Protein AF-A0A3B9YF72-F1 (afdb_monomer_lite)

Sequence (142 aa):
MSELIKESVQKQFFAKFESEPDLQGKVEPLFLEVLRVELLKPGATTKAVLIEGCHGALSGLLLAGKDVRACAVDILKAVALVVQERSGDPMTTMGYALEGIARIAPAVHRDTVAQIANEIDSAFMGAGETFSAFASKYQPKS

pLDDT: mean 89.31, std 8.9, range [58.97, 98.0]

Secondary structure (DSSP, 8-state):
-HHHHHHHHHHHHHHHHHH-S--TTTHHHHHHHHHHHHTTSTT--HHHHHHHHHHHHHHHHHHTT--HHHHHHHHHHHHHHHHHHSSS-HHHHHHHHHHHHHTTGGGS-HHHHHHHHHHHHHHSTTHHHHHHHHHHHHS---

Radius of gyration: 13.84 Å; chains: 1; bounding box: 34×35×40 Å

Structure (mmCIF, N/CA/C/O backbone):
data_AF-A0A3B9YF72-F1
#
_entry.id   AF-A0A3B9YF72-F1
#
loop_
_atom_site.group_PDB
_atom_site.id
_atom_site.type_symbol
_atom_site.label_atom_id
_atom_site.label_alt_id
_atom_site.label_comp_id
_atom_site.label_asym_id
_atom_site.label_entity_id
_atom_site.label_seq_id
_atom_site.pdbx_PDB_ins_code
_atom_site.Cartn_x
_atom_site.Cartn_y
_atom_site.Cartn_z
_atom_site.occupancy
_atom_site.B_iso_or_equiv
_atom_site.auth_seq_id
_atom_site.auth_comp_id
_atom_site.auth_asym_id
_atom_site.auth_atom_id
_atom_site.pdbx_PDB_model_num
ATOM 1 N N . MET A 1 1 ? 18.324 2.137 2.406 1.00 63.41 1 MET A N 1
ATOM 2 C CA . MET A 1 1 ? 17.556 2.426 1.173 1.00 63.41 1 MET A CA 1
ATOM 3 C C . MET A 1 1 ? 16.059 2.214 1.383 1.00 63.41 1 MET A C 1
ATOM 5 O O . MET A 1 1 ? 15.314 3.106 1.018 1.00 63.41 1 MET A O 1
ATOM 9 N N . SER A 1 2 ? 15.619 1.116 2.014 1.00 71.75 2 SER A N 1
ATOM 10 C CA . SER A 1 2 ? 14.196 0.861 2.320 1.00 71.75 2 SER A CA 1
ATOM 11 C C . SER A 1 2 ? 13.520 1.974 3.138 1.00 71.75 2 SER A C 1
ATOM 13 O O . SER A 1 2 ? 12.531 2.533 2.680 1.00 71.75 2 SER A O 1
ATOM 15 N N . GLU A 1 3 ? 14.096 2.376 4.278 1.00 78.88 3 GLU A N 1
ATOM 16 C CA . GLU A 1 3 ? 13.530 3.463 5.109 1.00 78.88 3 GLU A CA 1
ATOM 17 C C . GLU A 1 3 ? 13.452 4.808 4.364 1.00 78.88 3 GLU A C 1
ATOM 19 O O . GLU A 1 3 ? 12.493 5.553 4.528 1.00 78.88 3 GLU A O 1
ATOM 24 N N . LEU A 1 4 ? 14.397 5.094 3.459 1.00 83.62 4 LEU A N 1
ATOM 25 C CA . LEU A 1 4 ? 14.387 6.336 2.673 1.00 83.62 4 LEU A CA 1
ATOM 26 C C . LEU A 1 4 ? 13.207 6.398 1.693 1.00 83.62 4 LEU A C 1
ATOM 28 O O . LEU A 1 4 ? 12.658 7.477 1.478 1.00 83.62 4 LEU A O 1
ATOM 32 N N . ILE A 1 5 ? 12.814 5.261 1.106 1.00 84.00 5 ILE A N 1
ATOM 33 C CA . ILE A 1 5 ? 11.650 5.185 0.210 1.00 84.00 5 ILE A CA 1
ATOM 34 C C . ILE A 1 5 ? 10.383 5.434 1.024 1.00 84.00 5 ILE A C 1
ATOM 36 O O . ILE A 1 5 ? 9.602 6.320 0.683 1.00 84.00 5 ILE A O 1
ATOM 40 N N . LYS A 1 6 ? 10.216 4.711 2.137 1.00 86.06 6 LYS A N 1
ATOM 41 C CA . LYS A 1 6 ? 9.062 4.857 3.028 1.00 86.06 6 LYS A CA 1
ATOM 42 C C . LYS A 1 6 ? 8.892 6.302 3.493 1.00 86.06 6 LYS A C 1
ATOM 44 O O . LYS A 1 6 ? 7.818 6.868 3.309 1.00 86.06 6 LYS A O 1
ATOM 49 N N . GLU A 1 7 ? 9.938 6.910 4.056 1.00 85.44 7 GLU A N 1
ATOM 50 C CA . GLU A 1 7 ? 9.882 8.297 4.531 1.00 85.44 7 GLU A CA 1
ATOM 51 C C . GLU A 1 7 ? 9.582 9.285 3.403 1.00 85.44 7 GLU A C 1
ATOM 53 O O . GLU A 1 7 ? 8.817 10.230 3.597 1.00 85.44 7 GLU A O 1
ATOM 58 N N . SER A 1 8 ? 10.182 9.088 2.224 1.00 86.81 8 SER A N 1
ATOM 59 C CA . SER A 1 8 ? 9.956 9.960 1.072 1.00 86.81 8 SER A CA 1
ATOM 60 C C . SER A 1 8 ? 8.503 9.902 0.608 1.00 86.81 8 SER A C 1
ATOM 62 O O . SER A 1 8 ? 7.881 10.950 0.435 1.00 86.81 8 SER A O 1
ATOM 64 N N . VAL A 1 9 ? 7.942 8.699 0.462 1.00 84.38 9 VAL A N 1
ATOM 65 C CA . VAL A 1 9 ? 6.549 8.506 0.044 1.00 84.38 9 VAL A CA 1
ATOM 66 C C . VAL A 1 9 ? 5.588 9.030 1.109 1.00 84.38 9 VAL A C 1
ATOM 68 O O . VAL A 1 9 ? 4.674 9.786 0.788 1.00 84.38 9 VAL A O 1
ATOM 71 N N . GLN A 1 10 ? 5.825 8.711 2.382 1.00 86.88 10 GLN A N 1
ATOM 72 C CA . GLN A 1 10 ? 5.002 9.183 3.495 1.00 86.88 10 GLN A CA 1
ATOM 73 C C . GLN A 1 10 ? 4.941 10.715 3.553 1.00 86.88 10 GLN A C 1
ATOM 75 O O . GLN A 1 10 ? 3.852 11.275 3.671 1.00 86.88 10 GLN A O 1
ATOM 80 N N . LYS A 1 11 ? 6.090 11.398 3.427 1.00 84.50 11 LYS A N 1
ATOM 81 C CA . LYS A 1 11 ? 6.166 12.869 3.417 1.00 84.50 11 LYS A CA 1
ATOM 82 C C . LYS A 1 11 ? 5.435 13.472 2.220 1.00 84.50 11 LYS A C 1
ATOM 84 O O . LYS A 1 11 ? 4.718 14.451 2.393 1.00 84.50 11 LYS A O 1
ATOM 89 N N . GLN A 1 12 ? 5.588 12.893 1.027 1.00 83.00 12 GLN A N 1
ATOM 90 C CA . GLN A 1 12 ? 4.896 13.365 -0.178 1.00 83.00 12 GLN A CA 1
ATOM 91 C C . GLN A 1 12 ? 3.376 13.252 -0.041 1.00 83.00 12 GLN A C 1
ATOM 93 O O . GLN A 1 12 ? 2.666 14.195 -0.385 1.00 83.00 12 GLN A O 1
ATOM 98 N N . PHE A 1 13 ? 2.884 12.131 0.493 1.00 79.50 13 PHE A N 1
ATOM 99 C CA . PHE A 1 13 ? 1.459 11.947 0.752 1.00 79.50 13 PHE A CA 1
ATOM 100 C C . PHE A 1 13 ? 0.964 12.934 1.801 1.00 79.50 13 PHE A C 1
ATOM 102 O O . PHE A 1 13 ? 0.052 13.701 1.519 1.00 79.50 13 PHE A O 1
ATOM 109 N N . PHE A 1 14 ? 1.598 12.989 2.970 1.00 79.44 14 PHE A N 1
ATOM 110 C CA . PHE A 1 14 ? 1.188 13.907 4.029 1.00 79.44 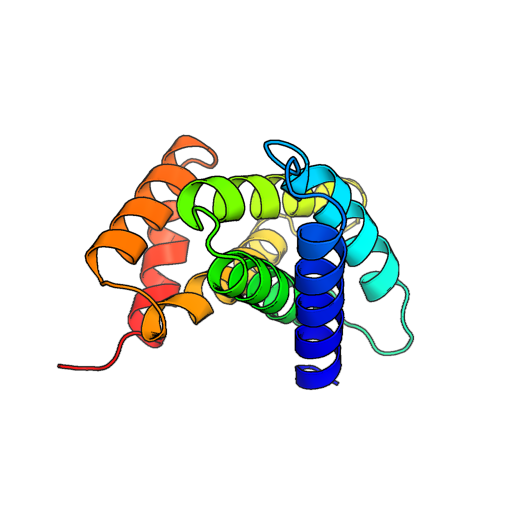14 PHE A CA 1
ATOM 111 C C . PHE A 1 14 ? 1.134 15.369 3.540 1.00 79.44 14 PHE A C 1
ATOM 113 O O . PHE A 1 14 ? 0.095 16.012 3.660 1.00 79.44 14 PHE A O 1
ATOM 120 N N . ALA A 1 15 ? 2.190 15.852 2.876 1.00 80.31 15 ALA A N 1
ATOM 121 C CA . ALA A 1 15 ? 2.263 17.227 2.382 1.00 80.31 15 ALA A CA 1
ATOM 122 C C . ALA A 1 15 ? 1.222 17.540 1.294 1.00 80.31 15 ALA A C 1
ATOM 124 O O . ALA A 1 15 ? 0.573 18.584 1.348 1.00 80.31 15 ALA A O 1
ATOM 125 N N . LYS A 1 16 ? 1.027 16.642 0.314 1.00 77.31 16 LYS A N 1
ATOM 126 C CA . LYS A 1 16 ? 0.010 16.858 -0.728 1.00 77.31 16 LYS A CA 1
ATOM 127 C C . LYS A 1 16 ? -1.402 16.876 -0.144 1.00 77.31 16 LYS A C 1
ATOM 129 O O . LYS A 1 16 ? -2.222 17.681 -0.578 1.00 77.31 16 LYS A O 1
ATOM 134 N N . PHE A 1 17 ? -1.668 16.050 0.868 1.00 72.25 17 PHE A N 1
ATOM 135 C CA . PHE A 1 17 ? -2.956 16.024 1.560 1.00 72.25 17 PHE A CA 1
ATOM 136 C C . PHE A 1 17 ? -3.221 17.237 2.446 1.00 72.25 17 PHE A C 1
ATOM 138 O O . PHE A 1 17 ? -4.369 17.675 2.523 1.00 72.25 17 PHE A O 1
ATOM 145 N N . GLU A 1 18 ? -2.193 17.816 3.062 1.00 72.06 18 GLU A N 1
ATOM 146 C CA . GLU A 1 18 ? -2.334 19.100 3.753 1.00 72.06 18 GLU A CA 1
ATOM 147 C C . GLU A 1 18 ? -2.677 20.237 2.781 1.00 72.06 18 GLU A C 1
ATOM 149 O O . GLU A 1 18 ? -3.500 21.093 3.106 1.00 72.06 18 GLU A O 1
ATOM 154 N N . SER A 1 19 ? -2.094 20.241 1.576 1.00 75.31 19 SER A N 1
ATOM 155 C CA . SER A 1 19 ? -2.371 21.274 0.567 1.00 75.31 19 SER A CA 1
ATOM 156 C C . SER A 1 19 ? -3.685 21.080 -0.200 1.00 75.31 19 SER A C 1
ATOM 158 O O . SER A 1 19 ? -4.269 22.056 -0.666 1.00 75.31 19 SER A O 1
ATOM 160 N N . GLU A 1 20 ? -4.162 19.839 -0.331 1.00 71.94 20 GLU A N 1
ATOM 161 C CA . GLU A 1 20 ? -5.378 19.480 -1.067 1.00 71.94 20 GLU A CA 1
ATOM 162 C C . GLU A 1 20 ? -6.301 18.611 -0.193 1.00 71.94 20 GLU A C 1
ATOM 164 O O . GLU A 1 20 ? -6.277 17.381 -0.280 1.00 71.94 20 GLU A O 1
ATOM 169 N N . PRO A 1 21 ? -7.157 19.215 0.652 1.00 63.81 21 PRO A N 1
ATOM 170 C CA . PRO A 1 21 ? -8.005 18.457 1.575 1.00 63.81 21 PRO A CA 1
ATOM 171 C C . PRO A 1 21 ? -8.994 17.514 0.863 1.00 63.81 21 PRO A C 1
ATOM 173 O O . PRO A 1 21 ? -9.359 16.474 1.430 1.00 63.81 21 PRO A O 1
ATOM 176 N N . ASP A 1 22 ? -9.360 17.841 -0.385 1.00 66.06 22 ASP A N 1
ATOM 177 C CA . ASP A 1 22 ? -10.215 17.054 -1.282 1.00 66.06 22 ASP A CA 1
ATOM 178 C C . ASP A 1 22 ? -9.406 16.193 -2.274 1.00 66.06 22 ASP A C 1
ATOM 180 O O . ASP A 1 22 ? -9.388 16.378 -3.498 1.00 66.06 22 ASP A O 1
ATOM 184 N N . LEU A 1 23 ? -8.677 15.237 -1.708 1.00 64.00 23 LEU A N 1
ATOM 185 C CA . LEU A 1 23 ? -8.041 14.139 -2.442 1.00 64.00 23 LEU A CA 1
ATOM 186 C C . LEU A 1 23 ? -8.928 12.887 -2.482 1.00 64.00 23 LEU A C 1
ATOM 188 O O . LEU A 1 23 ? -8.444 11.783 -2.749 1.00 64.00 23 LEU A O 1
ATOM 192 N N . GLN A 1 24 ? -10.227 13.038 -2.212 1.00 59.56 24 GLN A N 1
ATOM 193 C CA . GLN A 1 24 ? -11.173 11.934 -2.289 1.00 59.56 24 GLN A CA 1
ATOM 194 C C . GLN A 1 24 ? -11.200 11.414 -3.739 1.00 59.56 24 GLN A C 1
ATOM 196 O O . GLN A 1 24 ? -11.416 12.171 -4.680 1.00 59.56 24 GLN A O 1
ATOM 201 N N . GLY A 1 25 ? -10.861 10.136 -3.935 1.00 66.69 25 GLY A N 1
ATOM 202 C CA . GLY A 1 25 ? -10.718 9.530 -5.267 1.00 66.69 25 GLY A CA 1
ATOM 203 C C . GLY A 1 25 ? -9.430 9.877 -6.035 1.00 66.69 25 GLY A C 1
ATOM 204 O O . GLY A 1 25 ? -9.288 9.472 -7.184 1.00 66.69 25 GLY A O 1
ATOM 205 N N . LYS A 1 26 ? -8.472 10.595 -5.430 1.00 81.81 26 LYS A N 1
ATOM 206 C CA . LYS A 1 26 ? -7.183 10.956 -6.063 1.00 81.81 26 LYS A CA 1
ATOM 207 C C . LYS A 1 26 ? -5.982 10.152 -5.542 1.00 81.81 26 LYS A C 1
ATOM 209 O O . LYS A 1 26 ? -4.861 10.368 -5.998 1.00 81.81 26 LYS A O 1
ATOM 214 N N . VAL A 1 27 ? -6.192 9.227 -4.602 1.00 88.94 27 VAL A N 1
ATOM 215 C CA . VAL A 1 27 ? -5.120 8.395 -4.021 1.00 88.94 27 VAL A CA 1
ATOM 216 C C . VAL A 1 27 ? -4.440 7.546 -5.093 1.00 88.94 27 VAL A C 1
ATOM 218 O O . VAL A 1 27 ? -3.215 7.537 -5.166 1.00 88.94 27 VAL A O 1
ATOM 221 N N . GLU A 1 28 ? -5.222 6.881 -5.945 1.00 92.75 28 GLU A N 1
ATOM 222 C CA . GLU A 1 28 ? -4.714 6.025 -7.021 1.00 92.75 28 GLU A CA 1
ATOM 223 C C . GLU A 1 28 ? -3.786 6.778 -7.998 1.00 92.75 28 GLU A C 1
ATOM 225 O O . GLU A 1 28 ? -2.615 6.399 -8.099 1.00 92.75 28 GLU A O 1
ATOM 230 N N . PRO A 1 29 ? -4.218 7.859 -8.688 1.00 91.25 29 PRO A N 1
ATOM 231 C CA . PRO A 1 29 ? -3.353 8.545 -9.649 1.00 91.25 29 PRO A CA 1
ATOM 232 C C . PRO A 1 29 ? -2.116 9.157 -8.988 1.00 91.25 29 PRO A C 1
ATOM 234 O O . PRO A 1 29 ? -1.036 9.147 -9.581 1.00 91.25 29 PRO A O 1
ATOM 237 N N . LEU A 1 30 ? -2.244 9.636 -7.745 1.00 90.12 30 LEU A N 1
ATOM 238 C CA . LEU A 1 30 ? -1.108 10.166 -7.004 1.00 90.12 30 LEU A CA 1
ATOM 239 C C . LEU A 1 30 ? -0.088 9.072 -6.677 1.00 90.12 30 LEU A C 1
ATOM 241 O O . LEU A 1 30 ? 1.114 9.257 -6.868 1.00 90.12 30 LEU A O 1
ATOM 245 N N . PHE A 1 31 ? -0.558 7.931 -6.174 1.00 93.31 31 PHE A N 1
ATOM 246 C CA . PHE A 1 31 ? 0.328 6.832 -5.819 1.00 93.31 31 PHE A CA 1
ATOM 247 C C . PHE A 1 31 ? 1.025 6.257 -7.049 1.00 93.31 31 PHE A C 1
ATOM 249 O O . PHE A 1 31 ? 2.218 5.966 -6.995 1.00 93.31 31 PHE A O 1
ATOM 256 N N . LEU A 1 32 ? 0.310 6.160 -8.171 1.00 93.06 32 LEU A N 1
ATOM 257 C CA . LEU A 1 32 ? 0.865 5.729 -9.449 1.00 93.06 32 LEU A CA 1
ATOM 258 C C . LEU A 1 32 ? 2.033 6.621 -9.898 1.00 93.06 32 LEU A C 1
ATOM 260 O O . LEU A 1 32 ? 3.081 6.108 -10.293 1.00 93.06 32 LEU A O 1
ATOM 264 N N . GLU A 1 33 ? 1.879 7.945 -9.815 1.00 91.38 33 GLU A N 1
ATOM 265 C CA . GLU A 1 33 ? 2.951 8.900 -10.126 1.00 91.38 33 GLU A CA 1
ATOM 266 C C . GLU A 1 33 ? 4.176 8.668 -9.231 1.00 91.38 33 GLU A C 1
ATOM 268 O O . GLU A 1 33 ? 5.297 8.520 -9.726 1.00 91.38 33 GLU A O 1
ATOM 273 N N . VAL A 1 34 ? 3.954 8.555 -7.919 1.00 90.75 34 VAL A N 1
ATOM 274 C CA . VAL A 1 34 ? 5.023 8.324 -6.941 1.00 90.75 34 VAL A CA 1
ATOM 275 C C . VAL A 1 34 ? 5.749 7.006 -7.216 1.00 90.75 34 VAL A C 1
ATOM 277 O O . VAL A 1 34 ? 6.979 6.986 -7.269 1.00 90.75 34 VAL A O 1
ATOM 280 N N . LEU A 1 35 ? 5.022 5.912 -7.462 1.00 91.81 35 LEU A N 1
ATOM 281 C CA . LEU A 1 35 ? 5.620 4.617 -7.791 1.00 91.81 35 LEU A CA 1
ATOM 282 C C . LEU A 1 35 ? 6.494 4.691 -9.042 1.00 91.81 35 LEU A C 1
ATOM 284 O O . LEU A 1 35 ? 7.610 4.170 -9.035 1.00 91.81 35 LEU A O 1
ATOM 288 N N . ARG A 1 36 ? 6.019 5.350 -10.105 1.00 92.00 36 ARG A N 1
ATOM 289 C CA . ARG A 1 36 ? 6.793 5.510 -11.344 1.00 92.00 36 ARG A CA 1
ATOM 290 C C . ARG A 1 36 ? 8.106 6.244 -11.087 1.00 92.00 36 ARG A C 1
ATOM 292 O O . ARG A 1 36 ? 9.135 5.814 -11.599 1.00 92.00 36 ARG A O 1
ATOM 299 N N . VAL A 1 37 ? 8.095 7.292 -10.264 1.00 91.06 37 VAL A N 1
ATOM 300 C CA . VAL A 1 37 ? 9.313 8.032 -9.894 1.00 91.06 37 VAL A CA 1
ATOM 301 C C . VAL A 1 37 ? 10.259 7.173 -9.052 1.00 91.06 37 VAL A C 1
ATOM 303 O O . VAL A 1 37 ? 11.445 7.077 -9.367 1.00 91.06 37 VAL A O 1
ATOM 306 N N . GLU A 1 38 ? 9.760 6.518 -8.002 1.00 90.94 38 GLU A N 1
ATOM 307 C CA . GLU A 1 38 ? 10.587 5.691 -7.112 1.00 90.94 38 GLU A CA 1
ATOM 308 C C . GLU A 1 38 ? 11.236 4.512 -7.850 1.00 90.94 38 GLU A C 1
ATOM 310 O O . GLU A 1 38 ? 12.406 4.201 -7.627 1.00 90.94 38 GLU A O 1
ATOM 315 N N . LEU A 1 39 ? 10.511 3.886 -8.780 1.00 90.69 39 LEU A N 1
ATOM 316 C CA . LEU A 1 39 ? 11.001 2.756 -9.572 1.00 90.69 39 LEU A CA 1
ATOM 317 C C . LEU A 1 39 ? 12.083 3.124 -10.600 1.00 90.69 39 LEU A C 1
ATOM 319 O O . LEU A 1 39 ? 12.693 2.214 -11.168 1.00 90.69 39 LEU A O 1
ATOM 323 N N . LEU A 1 40 ? 12.306 4.414 -10.865 1.00 91.06 40 LEU A N 1
ATOM 324 C CA . LEU A 1 40 ? 13.379 4.909 -11.735 1.00 91.06 40 LEU A CA 1
ATOM 325 C C . LEU A 1 40 ? 14.661 5.246 -10.960 1.00 91.06 40 LEU A C 1
ATOM 327 O O . LEU A 1 40 ? 15.697 5.509 -11.574 1.00 91.06 40 LEU A O 1
ATOM 331 N N . LYS A 1 41 ? 14.625 5.248 -9.621 1.00 90.25 41 LYS A N 1
ATOM 332 C CA . LYS A 1 41 ? 15.792 5.615 -8.814 1.00 90.25 41 LYS A CA 1
ATOM 333 C C . LYS A 1 41 ? 16.895 4.548 -8.903 1.00 90.25 41 LYS A C 1
ATOM 335 O O . LYS A 1 41 ? 16.605 3.353 -8.803 1.00 90.25 41 LYS A O 1
ATOM 340 N N . PRO A 1 42 ? 18.178 4.944 -9.020 1.00 88.00 42 PRO A N 1
ATOM 341 C CA . PRO A 1 42 ? 19.291 3.997 -9.029 1.00 88.00 42 PRO A CA 1
ATOM 342 C C . PRO A 1 42 ? 19.311 3.108 -7.778 1.00 88.00 42 PRO A C 1
ATOM 344 O O . PRO A 1 42 ? 19.249 3.599 -6.652 1.00 88.00 42 PRO A O 1
ATOM 347 N N . GLY A 1 43 ? 19.409 1.792 -7.979 1.00 87.44 43 GLY A N 1
ATOM 348 C CA . GLY A 1 43 ? 19.436 0.801 -6.896 1.00 87.44 43 GLY A CA 1
ATOM 349 C C . GLY A 1 43 ? 18.066 0.439 -6.309 1.00 87.44 43 GLY A C 1
ATOM 350 O O . GLY A 1 43 ? 17.993 -0.460 -5.470 1.00 87.44 43 GLY A O 1
ATOM 351 N N . ALA A 1 44 ? 16.979 1.076 -6.756 1.00 88.38 44 ALA A N 1
ATOM 352 C CA . ALA A 1 44 ? 15.632 0.704 -6.351 1.00 88.38 44 ALA A CA 1
ATOM 353 C C . ALA A 1 44 ? 15.241 -0.660 -6.942 1.00 88.38 44 ALA A C 1
ATOM 355 O O . ALA A 1 44 ? 15.413 -0.921 -8.132 1.00 88.38 44 ALA A O 1
ATOM 356 N N . THR A 1 45 ? 14.683 -1.537 -6.108 1.00 91.12 45 THR A N 1
ATOM 357 C CA . THR A 1 45 ? 14.104 -2.811 -6.558 1.00 91.12 45 THR A CA 1
ATOM 358 C C . THR A 1 45 ? 12.585 -2.725 -6.515 1.00 91.12 45 THR A C 1
ATOM 360 O O . THR A 1 45 ? 12.036 -2.086 -5.617 1.00 91.12 45 THR A O 1
ATOM 363 N N . THR A 1 46 ? 11.894 -3.416 -7.429 1.00 90.94 46 THR A N 1
ATOM 364 C CA . THR A 1 46 ? 10.420 -3.479 -7.441 1.00 90.94 46 THR A CA 1
ATOM 365 C C . THR A 1 46 ? 9.867 -3.899 -6.080 1.00 90.94 46 THR A C 1
ATOM 367 O O . THR A 1 46 ? 8.956 -3.264 -5.561 1.00 90.94 46 THR A O 1
ATOM 370 N N . LYS A 1 47 ? 10.477 -4.914 -5.454 1.00 93.31 47 LYS A N 1
ATOM 371 C CA . LYS A 1 47 ? 10.101 -5.373 -4.114 1.00 93.31 47 LYS A CA 1
ATOM 372 C C . LYS A 1 47 ? 10.197 -4.258 -3.072 1.00 93.31 47 LYS A C 1
ATOM 374 O O . LYS A 1 47 ? 9.230 -4.013 -2.360 1.00 93.31 47 LYS A O 1
ATOM 379 N N . ALA A 1 48 ? 11.352 -3.597 -2.975 1.00 93.38 48 ALA A N 1
ATOM 380 C CA . ALA A 1 48 ? 11.562 -2.556 -1.973 1.00 93.38 48 ALA A CA 1
ATOM 381 C C . ALA A 1 48 ? 10.624 -1.363 -2.194 1.00 93.38 48 ALA A C 1
ATOM 383 O O . ALA A 1 48 ? 10.040 -0.872 -1.236 1.00 93.38 48 ALA A O 1
ATOM 384 N N . VAL A 1 49 ? 10.443 -0.932 -3.445 1.00 94.12 49 VAL A N 1
ATOM 385 C CA . VAL A 1 49 ? 9.569 0.203 -3.762 1.00 94.12 49 VAL A CA 1
ATOM 386 C C . VAL A 1 49 ? 8.113 -0.100 -3.437 1.00 94.12 49 VAL A C 1
ATOM 388 O O . VAL A 1 49 ? 7.448 0.740 -2.846 1.00 94.12 49 VAL A O 1
ATOM 391 N N . LEU A 1 50 ? 7.613 -1.290 -3.767 1.00 95.31 50 LEU A N 1
ATOM 392 C CA . LEU A 1 50 ? 6.213 -1.621 -3.506 1.00 95.31 50 LEU A CA 1
ATOM 393 C C . LEU A 1 50 ? 5.928 -1.812 -2.023 1.00 95.31 50 LEU A C 1
ATOM 395 O O . LEU A 1 50 ? 4.959 -1.247 -1.526 1.00 95.31 50 LEU A O 1
ATOM 399 N N . ILE A 1 51 ? 6.782 -2.543 -1.308 1.00 96.19 51 ILE A N 1
ATOM 400 C CA . ILE A 1 51 ? 6.605 -2.745 0.132 1.00 96.19 51 ILE A CA 1
ATOM 401 C C . ILE A 1 51 ? 6.663 -1.399 0.863 1.00 96.19 51 ILE A C 1
ATOM 403 O O . ILE A 1 51 ? 5.734 -1.042 1.588 1.00 96.19 51 ILE A O 1
ATOM 407 N N . GLU A 1 52 ? 7.744 -0.642 0.671 1.00 95.31 52 GLU A N 1
ATOM 408 C CA . GLU A 1 52 ? 7.977 0.589 1.431 1.00 95.31 52 GLU A CA 1
ATOM 409 C C . GLU A 1 52 ? 7.096 1.742 0.943 1.00 95.31 52 GLU A C 1
ATOM 411 O O . GLU A 1 52 ? 6.645 2.553 1.748 1.00 95.31 52 GLU A O 1
ATOM 416 N N . GLY A 1 53 ? 6.787 1.787 -0.353 1.00 94.75 53 GLY A N 1
ATOM 417 C CA . GLY A 1 53 ? 5.871 2.761 -0.934 1.00 94.75 53 GLY A CA 1
ATOM 418 C C . GLY A 1 53 ? 4.437 2.558 -0.460 1.00 94.75 53 GLY A C 1
ATOM 419 O O . GLY A 1 53 ? 3.823 3.515 0.005 1.00 94.75 53 GLY A O 1
ATOM 420 N N . CYS A 1 54 ? 3.909 1.328 -0.496 1.00 96.75 54 CYS A N 1
ATOM 421 C CA . CYS A 1 54 ? 2.545 1.065 -0.021 1.00 96.75 54 CYS A CA 1
ATOM 422 C C . CYS A 1 54 ? 2.423 1.329 1.484 1.00 96.75 54 CYS A C 1
ATOM 424 O O . CYS A 1 54 ? 1.467 1.965 1.927 1.00 96.75 54 CYS A O 1
ATOM 426 N N . HIS A 1 55 ? 3.422 0.902 2.264 1.00 96.25 55 HIS A N 1
ATOM 427 C CA . HIS A 1 55 ? 3.467 1.177 3.697 1.00 96.25 55 HIS A CA 1
ATOM 428 C C . HIS A 1 55 ? 3.543 2.684 3.987 1.00 96.25 55 HIS A C 1
ATOM 430 O O . HIS A 1 55 ? 2.779 3.193 4.809 1.00 96.25 55 HIS A O 1
ATOM 436 N N . GLY A 1 56 ? 4.437 3.409 3.306 1.00 93.56 56 GLY A N 1
ATOM 437 C CA . GLY A 1 56 ? 4.622 4.849 3.480 1.00 93.56 56 GLY A CA 1
ATOM 438 C C . GLY A 1 56 ? 3.382 5.652 3.092 1.00 93.56 56 GLY A C 1
ATOM 439 O O . GLY A 1 56 ? 2.962 6.523 3.852 1.00 93.56 56 GLY A O 1
ATOM 440 N N . ALA A 1 57 ? 2.751 5.320 1.962 1.00 94.06 57 ALA A N 1
ATOM 441 C CA . ALA A 1 57 ? 1.535 5.981 1.497 1.00 94.06 57 ALA A CA 1
ATOM 442 C C . ALA A 1 57 ? 0.379 5.777 2.480 1.00 94.06 57 ALA A C 1
ATOM 444 O O . ALA A 1 57 ? -0.212 6.752 2.943 1.00 94.06 57 ALA A O 1
ATOM 445 N N . LEU A 1 58 ? 0.100 4.529 2.873 1.00 94.19 58 LEU A N 1
ATOM 446 C CA . LEU A 1 58 ? -0.996 4.236 3.795 1.00 94.19 58 LEU A CA 1
ATOM 447 C C . LEU A 1 58 ? -0.753 4.818 5.195 1.00 94.19 58 LEU A C 1
ATOM 449 O O . LEU A 1 58 ? -1.687 5.311 5.822 1.00 94.19 58 LEU A O 1
ATOM 453 N N . SER A 1 59 ? 0.501 4.843 5.659 1.00 93.62 59 SER A N 1
ATOM 454 C CA . SER A 1 59 ? 0.877 5.515 6.912 1.00 93.62 59 SER A CA 1
ATOM 455 C C . SER A 1 59 ? 0.667 7.027 6.832 1.00 93.62 59 SER A C 1
ATOM 457 O O . SER A 1 59 ? 0.152 7.624 7.772 1.00 93.62 59 SER A O 1
ATOM 459 N N . GLY A 1 60 ? 1.044 7.659 5.716 1.00 90.44 60 GLY A N 1
ATOM 460 C CA . GLY A 1 60 ? 0.805 9.087 5.489 1.00 90.44 60 GLY A CA 1
ATOM 461 C C . GLY A 1 60 ? -0.687 9.423 5.483 1.00 90.44 60 GLY A C 1
ATOM 462 O O . GLY A 1 60 ? -1.103 10.387 6.118 1.00 90.44 60 GLY A O 1
ATOM 463 N N . LEU A 1 61 ? -1.497 8.580 4.838 1.00 90.56 61 LEU A N 1
ATOM 464 C CA . LEU A 1 61 ? -2.957 8.709 4.785 1.00 90.56 61 LEU A CA 1
ATOM 465 C C . LEU A 1 61 ? -3.606 8.526 6.161 1.00 90.56 61 LEU A C 1
ATOM 467 O O . LEU A 1 61 ? -4.491 9.301 6.522 1.00 90.56 61 LEU A O 1
ATOM 471 N N . LEU A 1 62 ? -3.133 7.555 6.949 1.00 91.25 62 LEU A N 1
ATOM 472 C CA . LEU A 1 62 ? -3.578 7.353 8.328 1.00 91.25 62 LEU A CA 1
ATOM 473 C C . LEU A 1 62 ? -3.293 8.589 9.191 1.00 91.25 62 LEU A C 1
ATOM 475 O O . LEU A 1 62 ? -4.180 9.062 9.898 1.00 91.25 62 LEU A O 1
ATOM 479 N N . LEU A 1 63 ? -2.076 9.138 9.107 1.00 89.94 63 LEU A N 1
ATOM 480 C CA . LEU A 1 63 ? -1.689 10.345 9.846 1.00 89.94 63 LEU A CA 1
ATOM 481 C C . LEU A 1 63 ? -2.476 11.584 9.405 1.00 89.94 63 LEU A C 1
ATOM 483 O O . LEU A 1 63 ? -2.766 12.446 10.228 1.00 89.94 63 LEU A O 1
ATOM 487 N N . ALA A 1 64 ? -2.866 11.650 8.132 1.00 87.19 64 ALA A N 1
ATOM 488 C CA . ALA A 1 64 ? -3.750 12.684 7.598 1.00 87.19 64 ALA A CA 1
ATOM 489 C C . ALA A 1 64 ? -5.240 12.466 7.953 1.00 87.19 64 ALA A C 1
ATOM 491 O O . ALA A 1 64 ? -6.104 13.188 7.450 1.00 87.19 64 ALA A O 1
ATOM 492 N N . GLY A 1 65 ? -5.566 11.466 8.784 1.00 87.88 65 GLY A N 1
ATOM 493 C CA . GLY A 1 65 ? -6.927 11.181 9.245 1.00 87.88 65 GLY A CA 1
ATOM 494 C C . GLY A 1 65 ? -7.853 10.613 8.167 1.00 87.88 65 GLY A C 1
ATOM 495 O O . GLY A 1 65 ? -9.071 10.762 8.264 1.00 87.88 65 GLY A O 1
ATOM 496 N N . LYS A 1 66 ? -7.301 10.006 7.109 1.00 87.81 66 LYS A N 1
ATOM 497 C CA . LYS A 1 66 ? -8.089 9.427 6.014 1.00 87.81 66 LYS A CA 1
ATOM 498 C C . LYS A 1 66 ? -8.527 7.998 6.324 1.00 87.81 66 LYS A C 1
ATOM 500 O O . LYS A 1 66 ? -7.912 7.287 7.119 1.00 87.81 66 LYS A O 1
ATOM 505 N N . ASP A 1 67 ? -9.595 7.572 5.653 1.00 89.62 67 ASP A N 1
ATOM 506 C CA . ASP A 1 67 ? -10.077 6.198 5.736 1.00 89.62 67 ASP A CA 1
ATOM 507 C C . ASP A 1 67 ? -9.117 5.246 5.012 1.00 89.62 67 ASP A C 1
ATOM 509 O O . ASP A 1 67 ? -9.159 5.075 3.791 1.00 89.62 67 ASP A O 1
ATOM 513 N N . VAL A 1 68 ? -8.254 4.601 5.795 1.00 91.50 68 VAL A N 1
ATOM 514 C CA . VAL A 1 68 ? -7.250 3.649 5.309 1.00 91.50 68 VAL A CA 1
ATOM 515 C C . VAL A 1 68 ? -7.843 2.453 4.558 1.00 91.50 68 VAL A C 1
ATOM 517 O O . VAL A 1 68 ? -7.127 1.821 3.787 1.00 91.50 68 VAL A O 1
ATOM 520 N N . ARG A 1 69 ? -9.134 2.145 4.732 1.00 93.56 69 ARG A N 1
ATOM 521 C CA . ARG A 1 69 ? -9.796 1.017 4.058 1.00 93.56 69 ARG A CA 1
ATOM 522 C C . ARG A 1 69 ? -9.940 1.283 2.565 1.00 93.56 69 ARG A C 1
ATOM 524 O O . ARG A 1 69 ? -9.407 0.535 1.751 1.00 93.56 69 ARG A O 1
ATOM 531 N N . ALA A 1 70 ? -10.569 2.405 2.222 1.00 90.69 70 ALA A N 1
ATOM 532 C CA . ALA A 1 70 ? -10.709 2.848 0.838 1.00 90.69 70 ALA A CA 1
ATOM 533 C C . ALA A 1 70 ? -9.337 3.146 0.209 1.00 90.69 70 ALA A C 1
ATOM 535 O O . ALA A 1 70 ? -9.053 2.740 -0.917 1.00 90.69 70 ALA A O 1
ATOM 536 N N . CYS A 1 71 ? -8.441 3.783 0.971 1.00 93.00 71 CYS A N 1
ATOM 537 C CA . CYS A 1 71 ? -7.099 4.101 0.495 1.00 93.00 71 CYS A CA 1
ATOM 538 C C . CYS A 1 71 ? -6.258 2.863 0.149 1.00 93.00 71 CYS A C 1
ATOM 540 O O . CYS A 1 71 ? -5.493 2.911 -0.811 1.00 93.00 71 CYS A O 1
ATOM 542 N N . ALA A 1 72 ? -6.380 1.762 0.898 1.00 95.81 72 ALA A N 1
ATOM 543 C CA . ALA A 1 72 ? -5.657 0.525 0.602 1.00 95.81 72 ALA A CA 1
ATOM 544 C C . ALA A 1 72 ? -6.049 -0.052 -0.768 1.00 95.81 72 ALA A C 1
ATOM 546 O O . ALA A 1 72 ? -5.182 -0.486 -1.528 1.00 95.81 72 ALA A O 1
ATOM 547 N N . VAL A 1 73 ? -7.340 -0.004 -1.107 1.00 95.81 73 VAL A N 1
ATOM 548 C CA . VAL A 1 73 ? -7.848 -0.447 -2.412 1.00 95.81 73 VAL A CA 1
ATOM 549 C C . VAL A 1 73 ? -7.307 0.436 -3.538 1.00 95.81 73 VAL A C 1
ATOM 551 O O . VAL A 1 73 ? -6.816 -0.085 -4.538 1.00 95.81 73 VAL A O 1
ATOM 554 N N . ASP A 1 74 ? -7.332 1.758 -3.373 1.00 94.88 74 ASP A N 1
ATOM 555 C CA . ASP A 1 74 ? -6.823 2.693 -4.387 1.00 94.88 74 ASP A CA 1
ATOM 556 C C . ASP A 1 74 ? -5.306 2.562 -4.602 1.00 94.88 74 ASP A C 1
ATOM 558 O O . ASP A 1 74 ? -4.820 2.616 -5.733 1.00 94.88 74 ASP A O 1
ATOM 562 N N . ILE A 1 75 ? -4.550 2.309 -3.530 1.00 95.62 75 ILE A N 1
ATOM 563 C CA . ILE A 1 75 ? -3.122 1.971 -3.605 1.00 95.62 75 ILE A CA 1
ATOM 564 C C . ILE A 1 75 ? -2.913 0.703 -4.446 1.00 95.62 75 ILE A C 1
ATOM 566 O O . ILE A 1 75 ? -2.055 0.690 -5.328 1.00 95.62 75 ILE A O 1
ATOM 570 N N . LEU A 1 76 ? -3.701 -0.355 -4.224 1.00 95.75 76 LEU A N 1
ATOM 571 C CA . LEU A 1 76 ? -3.577 -1.605 -4.984 1.00 95.75 76 LEU A CA 1
ATOM 572 C C . LEU A 1 76 ? -3.942 -1.450 -6.461 1.00 95.75 76 LEU A C 1
ATOM 574 O O . LEU A 1 76 ? -3.270 -2.041 -7.306 1.00 95.75 76 LEU A O 1
ATOM 578 N N . LYS A 1 77 ? -4.952 -0.640 -6.797 1.00 95.25 77 LYS A N 1
ATOM 579 C CA . LYS A 1 77 ? -5.283 -0.334 -8.199 1.00 95.25 77 LYS A CA 1
ATOM 580 C C . LYS A 1 77 ? -4.110 0.335 -8.912 1.00 95.25 77 LYS A C 1
ATOM 582 O O . LYS A 1 77 ? -3.736 -0.085 -10.005 1.00 95.25 77 LYS A O 1
ATOM 587 N N . ALA A 1 78 ? -3.461 1.300 -8.262 1.00 94.75 78 ALA A N 1
ATOM 588 C CA . ALA A 1 78 ? -2.268 1.942 -8.803 1.00 94.75 78 ALA A CA 1
ATOM 589 C C . ALA A 1 78 ? -1.109 0.950 -8.995 1.00 94.75 78 ALA A C 1
ATOM 591 O O . ALA A 1 78 ? -0.431 0.988 -10.022 1.00 94.75 78 ALA A O 1
ATOM 592 N N . VAL A 1 79 ? -0.905 0.012 -8.063 1.00 94.69 79 VAL A N 1
ATOM 593 C CA . VAL A 1 79 ? 0.085 -1.066 -8.241 1.00 94.69 79 VAL A CA 1
ATOM 594 C 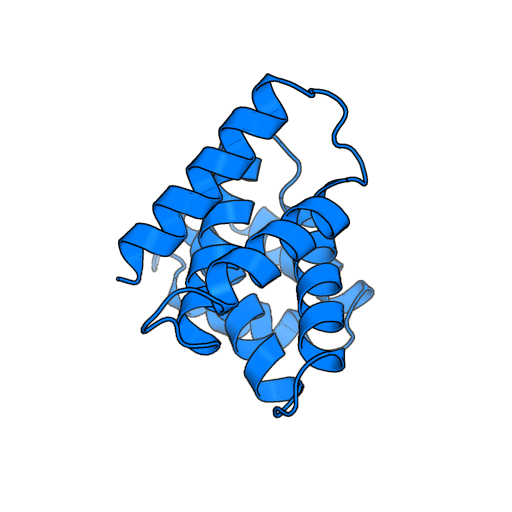C . VAL A 1 79 ? -0.273 -1.950 -9.433 1.00 94.69 79 VAL A C 1
ATOM 596 O O . VAL A 1 79 ? 0.611 -2.261 -10.228 1.00 94.69 79 VAL A O 1
ATOM 599 N N . ALA A 1 80 ? -1.542 -2.327 -9.597 1.00 93.31 80 ALA A N 1
ATOM 600 C CA . ALA A 1 80 ? -1.983 -3.152 -10.719 1.00 93.31 80 ALA A CA 1
ATOM 601 C C . ALA A 1 80 ? -1.680 -2.492 -12.077 1.00 93.31 80 ALA A C 1
ATOM 603 O O . ALA A 1 80 ? -1.254 -3.178 -13.006 1.00 93.31 80 ALA A O 1
ATOM 604 N N . LEU A 1 81 ? -1.806 -1.164 -12.180 1.00 92.75 81 LEU A N 1
ATOM 605 C CA . LEU A 1 81 ? -1.412 -0.412 -13.377 1.00 92.75 81 LEU A CA 1
ATOM 606 C C . LEU A 1 81 ? 0.105 -0.473 -13.623 1.00 92.75 81 LEU A C 1
ATOM 608 O O . LEU A 1 81 ? 0.541 -0.783 -14.729 1.00 92.75 81 LEU A O 1
ATOM 612 N N . VAL A 1 82 ? 0.926 -0.275 -12.585 1.00 89.50 82 VAL A N 1
ATOM 613 C CA . VAL A 1 82 ? 2.395 -0.406 -12.693 1.00 89.50 82 VAL A CA 1
ATOM 614 C C . VAL A 1 82 ? 2.816 -1.822 -13.089 1.00 89.50 82 VAL A C 1
ATOM 616 O O . VAL A 1 82 ? 3.778 -2.003 -13.836 1.00 89.50 82 VAL A O 1
ATOM 619 N N . VAL A 1 83 ? 2.110 -2.834 -12.583 1.00 88.00 83 VAL A N 1
ATOM 620 C CA . VAL A 1 83 ? 2.334 -4.240 -12.931 1.00 88.00 83 VAL A CA 1
ATOM 621 C C . VAL A 1 83 ? 2.067 -4.478 -14.413 1.00 88.00 83 VAL A C 1
ATOM 623 O O . VAL A 1 83 ? 2.872 -5.136 -15.059 1.00 88.00 83 VAL A O 1
ATOM 626 N N . GLN A 1 84 ? 0.985 -3.924 -14.966 1.00 86.25 84 GLN A N 1
ATOM 627 C CA . GLN A 1 84 ? 0.669 -4.049 -16.394 1.00 86.25 84 GLN A CA 1
ATOM 628 C C . GLN A 1 84 ? 1.716 -3.373 -17.291 1.00 86.25 84 GLN A C 1
ATOM 630 O O . GLN A 1 84 ? 2.000 -3.856 -18.384 1.00 86.25 84 GLN A O 1
ATOM 635 N N . GLU A 1 85 ? 2.317 -2.277 -16.824 1.00 86.19 85 GLU A N 1
ATOM 636 C CA . GLU A 1 85 ? 3.363 -1.541 -17.546 1.00 86.19 85 GLU A CA 1
ATOM 637 C C . GLU A 1 85 ? 4.721 -2.257 -17.556 1.00 86.19 85 GLU A C 1
ATOM 639 O O . GLU A 1 85 ? 5.612 -1.888 -18.326 1.00 86.19 85 GLU A O 1
ATOM 644 N N . ARG A 1 86 ? 4.919 -3.258 -16.691 1.00 80.38 86 ARG A N 1
ATOM 645 C CA . ARG A 1 86 ? 6.219 -3.896 -16.473 1.00 80.38 86 ARG A CA 1
ATOM 646 C C . ARG A 1 86 ? 6.187 -5.383 -16.796 1.00 80.38 86 ARG A C 1
ATOM 648 O O . ARG A 1 86 ? 5.270 -6.112 -16.450 1.00 80.38 86 ARG A O 1
ATOM 655 N N . SER A 1 87 ? 7.272 -5.872 -17.386 1.00 69.31 87 SER A N 1
ATOM 656 C CA . SER A 1 87 ? 7.515 -7.305 -17.530 1.00 69.31 87 SER A CA 1
ATOM 657 C C . SER A 1 87 ? 7.901 -7.900 -16.169 1.00 69.31 87 SER A C 1
ATOM 659 O O . SER A 1 87 ? 9.049 -7.779 -15.735 1.00 69.31 87 SER A O 1
ATOM 661 N N . GLY A 1 88 ? 6.945 -8.509 -15.475 1.00 77.62 88 GLY A N 1
ATOM 662 C CA . GLY A 1 88 ? 7.151 -9.201 -14.203 1.00 77.62 88 GLY A CA 1
ATOM 663 C C . GLY A 1 88 ? 5.981 -10.126 -13.887 1.00 77.62 88 GLY A C 1
ATOM 664 O O . GLY A 1 88 ? 4.951 -10.056 -14.549 1.00 77.62 88 GLY A O 1
ATOM 665 N N . ASP A 1 89 ? 6.141 -10.996 -12.889 1.00 88.31 89 ASP A N 1
ATOM 666 C CA . ASP A 1 89 ? 5.030 -11.813 -12.398 1.00 88.31 89 ASP A CA 1
ATOM 667 C C . ASP A 1 89 ? 4.033 -10.928 -11.619 1.00 88.31 89 ASP A C 1
ATOM 669 O O . ASP A 1 89 ? 4.403 -10.373 -10.569 1.00 88.31 89 ASP A O 1
ATOM 673 N N . PRO A 1 90 ? 2.781 -10.785 -12.096 1.00 88.69 90 PRO A N 1
ATOM 674 C CA . PRO A 1 90 ? 1.772 -9.976 -11.425 1.00 88.69 90 PRO A CA 1
ATOM 675 C C . PRO A 1 90 ? 1.489 -10.439 -9.999 1.00 88.69 90 PRO A C 1
ATOM 677 O O . PRO A 1 90 ? 1.338 -9.604 -9.108 1.00 88.69 90 PRO A O 1
ATOM 680 N N . MET A 1 91 ? 1.481 -11.754 -9.757 1.00 90.12 91 MET A N 1
ATOM 681 C CA . MET A 1 91 ? 1.143 -12.317 -8.448 1.00 90.12 91 MET A CA 1
ATOM 682 C C . MET A 1 91 ? 2.195 -11.961 -7.402 1.00 90.12 91 MET A C 1
ATOM 684 O O . MET A 1 91 ? 1.867 -11.437 -6.337 1.00 90.12 91 MET A O 1
ATOM 688 N N . THR A 1 92 ? 3.471 -12.170 -7.729 1.00 91.38 92 THR A N 1
ATOM 689 C CA . THR A 1 92 ? 4.586 -11.774 -6.859 1.00 91.38 92 THR A CA 1
ATOM 690 C C . THR A 1 92 ? 4.567 -10.272 -6.567 1.00 91.38 92 THR A C 1
ATOM 692 O O . THR A 1 92 ? 4.775 -9.850 -5.429 1.00 91.38 92 THR A O 1
ATOM 695 N N . THR A 1 93 ? 4.287 -9.456 -7.582 1.00 92.00 93 THR A N 1
ATOM 696 C CA . THR A 1 93 ? 4.336 -7.994 -7.468 1.00 92.00 93 THR A CA 1
ATOM 697 C C . THR A 1 93 ? 3.188 -7.445 -6.616 1.00 92.00 93 THR A C 1
ATOM 699 O O . THR A 1 93 ? 3.419 -6.623 -5.729 1.00 92.00 93 THR A O 1
ATOM 702 N N . MET A 1 94 ? 1.971 -7.964 -6.803 1.00 95.06 94 MET A N 1
ATOM 703 C CA . MET A 1 94 ? 0.829 -7.663 -5.933 1.00 95.06 94 MET A CA 1
ATOM 704 C C . MET A 1 94 ? 1.071 -8.148 -4.499 1.00 95.06 94 MET A C 1
ATOM 706 O O . MET A 1 94 ? 0.746 -7.440 -3.548 1.00 95.06 94 MET A O 1
ATOM 710 N N . GLY A 1 95 ? 1.726 -9.301 -4.323 1.00 96.25 95 GLY A N 1
ATOM 711 C CA . GLY A 1 95 ? 2.130 -9.805 -3.010 1.00 96.25 95 GLY A CA 1
ATOM 712 C C . GLY A 1 95 ? 3.015 -8.825 -2.231 1.00 96.25 95 GLY A C 1
ATOM 713 O O . GLY A 1 95 ? 2.809 -8.634 -1.034 1.00 96.25 95 GLY A O 1
ATOM 714 N N . TYR A 1 96 ? 3.949 -8.141 -2.901 1.00 96.81 96 TYR A N 1
ATOM 715 C CA . TYR A 1 96 ? 4.777 -7.101 -2.275 1.00 96.81 96 TYR A CA 1
ATOM 716 C C . TYR A 1 96 ? 3.963 -5.891 -1.813 1.00 96.81 96 TYR A C 1
ATOM 718 O O . TYR A 1 96 ? 4.225 -5.348 -0.740 1.00 96.81 96 TYR A O 1
ATOM 726 N N . ALA A 1 97 ? 2.963 -5.479 -2.589 1.00 97.12 97 ALA A N 1
ATOM 727 C CA . ALA A 1 97 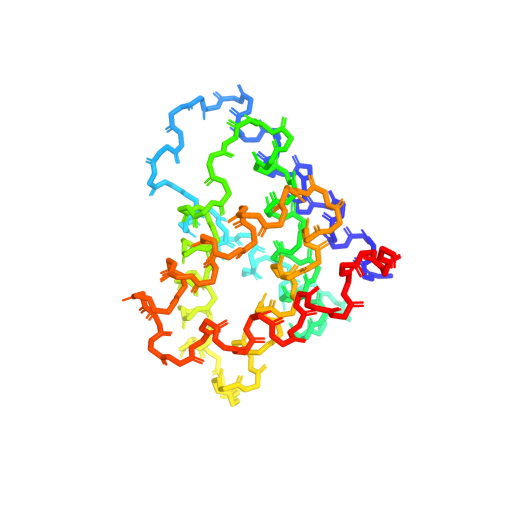? 2.079 -4.391 -2.189 1.00 97.12 97 ALA A CA 1
ATOM 728 C C . ALA A 1 97 ? 1.216 -4.776 -0.980 1.00 97.12 97 ALA A C 1
ATOM 730 O O . ALA A 1 97 ? 1.150 -4.019 -0.013 1.00 97.12 97 ALA A O 1
ATOM 731 N N . LEU A 1 98 ? 0.630 -5.978 -0.987 1.00 97.94 98 LEU A N 1
ATOM 732 C CA . LEU A 1 98 ? -0.156 -6.498 0.138 1.00 97.94 98 LEU A CA 1
ATOM 733 C C . LEU A 1 98 ? 0.688 -6.617 1.414 1.00 97.94 98 LEU A C 1
ATOM 735 O O . LEU A 1 98 ? 0.213 -6.250 2.487 1.00 97.94 98 LEU A O 1
ATOM 739 N N . GLU A 1 99 ? 1.946 -7.061 1.306 1.00 98.00 99 GLU A N 1
ATOM 740 C CA . GLU A 1 99 ? 2.889 -7.059 2.432 1.00 98.00 99 GLU A CA 1
ATOM 741 C C . GLU A 1 99 ? 3.110 -5.636 2.970 1.00 98.00 99 GLU A C 1
ATOM 743 O O . GLU A 1 99 ? 3.058 -5.422 4.181 1.00 98.00 99 GLU A O 1
ATOM 748 N N . GLY A 1 100 ? 3.322 -4.655 2.086 1.00 97.31 100 GLY A N 1
ATOM 749 C CA . GLY A 1 100 ? 3.495 -3.251 2.462 1.00 97.31 100 GLY A CA 1
ATOM 750 C C . GLY A 1 100 ? 2.278 -2.667 3.185 1.00 97.31 100 GLY A C 1
ATOM 751 O O . GLY A 1 100 ? 2.426 -2.055 4.241 1.00 97.31 100 GLY A O 1
ATOM 752 N N . ILE A 1 101 ? 1.071 -2.907 2.669 1.00 97.88 101 ILE A N 1
ATOM 753 C CA . ILE A 1 101 ? -0.191 -2.474 3.298 1.00 97.88 101 ILE A CA 1
ATOM 754 C C . ILE A 1 101 ? -0.356 -3.140 4.670 1.00 97.88 101 ILE A C 1
ATOM 756 O O . ILE A 1 101 ? -0.677 -2.471 5.650 1.00 97.88 101 ILE A O 1
ATOM 760 N N . ALA A 1 102 ? -0.083 -4.443 4.778 1.00 97.94 102 ALA A N 1
ATOM 761 C CA . ALA A 1 102 ? -0.232 -5.207 6.016 1.00 97.94 102 ALA A CA 1
ATOM 762 C C . ALA A 1 102 ? 0.631 -4.695 7.181 1.00 97.94 102 ALA A C 1
ATOM 764 O O . ALA A 1 102 ? 0.285 -4.917 8.344 1.00 97.94 102 ALA A O 1
ATOM 765 N N . ARG A 1 103 ? 1.718 -3.966 6.899 1.00 96.81 103 ARG A N 1
ATOM 766 C CA . ARG A 1 103 ? 2.566 -3.345 7.929 1.00 96.81 103 ARG A CA 1
ATOM 767 C C . ARG A 1 103 ? 1.870 -2.241 8.723 1.00 96.81 103 ARG A C 1
ATOM 769 O O . ARG A 1 103 ? 2.385 -1.866 9.769 1.00 96.81 103 ARG A O 1
ATOM 776 N N . ILE A 1 104 ? 0.692 -1.774 8.296 1.00 95.25 104 ILE A N 1
ATOM 777 C CA . ILE A 1 104 ? -0.127 -0.836 9.077 1.00 95.25 104 ILE A CA 1
ATOM 778 C C . ILE A 1 104 ? -0.810 -1.499 10.282 1.00 95.25 104 ILE A C 1
ATOM 780 O O . ILE A 1 104 ? -1.253 -0.803 11.190 1.00 95.25 104 ILE A O 1
ATOM 784 N N . ALA A 1 105 ? -0.897 -2.835 10.315 1.00 95.81 105 ALA A N 1
ATOM 785 C CA . ALA A 1 105 ? -1.637 -3.579 11.335 1.00 95.81 105 ALA A CA 1
ATOM 786 C C . ALA A 1 105 ? -1.305 -3.215 12.801 1.00 95.81 105 ALA A C 1
ATOM 788 O O . ALA A 1 105 ? -2.235 -3.193 13.603 1.00 95.81 105 ALA A O 1
ATOM 789 N N . PRO A 1 106 ? -0.051 -2.897 13.190 1.00 94.81 106 PRO A N 1
ATOM 790 C CA . PRO A 1 106 ? 0.262 -2.456 14.552 1.00 94.81 106 PRO A CA 1
ATOM 791 C C . PRO A 1 106 ? -0.297 -1.071 14.913 1.00 94.81 106 PRO A C 1
ATOM 793 O O . PRO A 1 106 ? -0.380 -0.744 16.093 1.00 94.81 106 PRO A O 1
ATOM 796 N N . ALA A 1 107 ? -0.633 -0.245 13.918 1.00 93.50 107 ALA A N 1
ATOM 797 C CA . ALA A 1 107 ? -1.052 1.146 14.090 1.00 93.50 107 ALA A CA 1
ATOM 798 C C . ALA A 1 107 ? -2.579 1.340 14.067 1.00 93.50 107 ALA A C 1
ATOM 800 O O . ALA A 1 107 ? -3.054 2.461 14.236 1.00 93.50 107 ALA A O 1
ATOM 801 N N . VAL A 1 108 ? -3.355 0.275 13.843 1.00 93.81 108 VAL A N 1
ATOM 802 C CA . VAL A 1 108 ? -4.821 0.328 13.725 1.00 93.81 108 VAL A CA 1
ATOM 803 C C . VAL A 1 108 ? -5.489 -0.756 14.573 1.00 93.81 108 VAL A C 1
ATOM 805 O O . VAL A 1 108 ? -4.849 -1.716 15.003 1.00 93.81 108 VAL A O 1
ATOM 808 N N . HIS A 1 109 ? -6.796 -0.623 14.818 1.00 93.88 109 HIS A N 1
ATOM 809 C CA . HIS A 1 109 ? -7.552 -1.640 15.550 1.00 93.88 109 HIS A CA 1
ATOM 810 C C . HIS A 1 109 ? -7.654 -2.942 14.739 1.00 93.88 109 HIS A C 1
ATOM 812 O O . HIS A 1 109 ? -7.685 -2.913 13.506 1.00 93.88 109 HIS A O 1
ATOM 818 N N . ARG A 1 110 ? -7.772 -4.094 15.418 1.00 92.69 110 ARG A N 1
ATOM 819 C CA . ARG A 1 110 ? -7.919 -5.400 14.742 1.00 92.69 110 ARG A CA 1
ATOM 820 C C . ARG A 1 110 ? -9.121 -5.426 13.791 1.00 92.69 110 ARG A C 1
ATOM 822 O O . ARG A 1 110 ? -9.011 -5.976 12.699 1.00 92.69 110 ARG A O 1
ATOM 829 N N . ASP A 1 111 ? -10.217 -4.764 14.157 1.00 95.38 111 ASP A N 1
ATOM 830 C CA . ASP A 1 111 ? -11.407 -4.655 13.302 1.00 95.38 111 ASP A CA 1
ATOM 831 C C . ASP A 1 111 ? -11.125 -3.866 12.021 1.00 95.38 111 ASP A C 1
ATOM 833 O O . ASP A 1 111 ? -11.612 -4.227 10.954 1.00 95.38 111 ASP A O 1
ATOM 837 N N . THR A 1 112 ? -10.289 -2.824 12.090 1.00 95.31 112 THR A N 1
ATOM 838 C CA . THR A 1 112 ? -9.858 -2.070 10.906 1.00 95.31 112 THR A CA 1
ATOM 839 C C . THR A 1 112 ? -9.044 -2.953 9.967 1.00 95.31 112 THR A C 1
ATOM 841 O O . THR A 1 112 ? -9.242 -2.885 8.759 1.00 95.31 112 THR A O 1
ATOM 844 N N . VAL A 1 113 ? -8.178 -3.826 10.496 1.00 96.56 113 VAL A N 1
ATOM 845 C CA . VAL A 1 113 ? -7.437 -4.801 9.675 1.00 96.56 113 VAL A CA 1
ATOM 846 C C . VAL A 1 113 ? -8.402 -5.744 8.954 1.00 96.56 113 VAL A C 1
ATOM 848 O O . VAL A 1 113 ? -8.278 -5.926 7.747 1.00 96.56 113 VAL A O 1
ATOM 851 N N . ALA A 1 114 ? -9.395 -6.297 9.656 1.00 96.56 11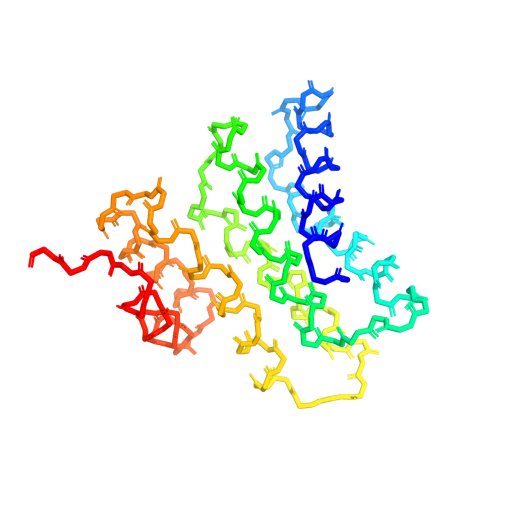4 ALA A N 1
ATOM 852 C CA . ALA A 1 114 ? -10.403 -7.161 9.037 1.00 96.56 114 ALA A CA 1
ATOM 853 C C . ALA A 1 114 ? -11.220 -6.423 7.959 1.00 96.56 114 ALA A C 1
ATOM 855 O O . ALA A 1 114 ? -11.49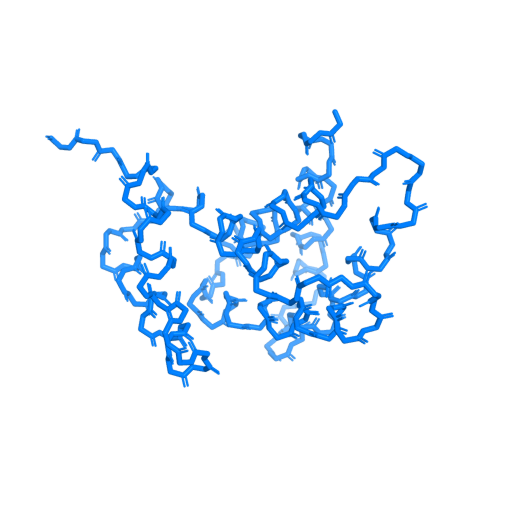3 -6.972 6.896 1.00 96.56 114 ALA A O 1
ATOM 856 N N . GLN A 1 115 ? -11.560 -5.155 8.196 1.00 97.06 115 GLN A N 1
ATOM 857 C CA . GLN A 1 115 ? -12.260 -4.332 7.210 1.00 97.06 115 GLN A CA 1
ATOM 858 C C . GLN A 1 115 ? -11.398 -4.048 5.974 1.00 97.06 115 GLN A C 1
ATOM 860 O O . GLN A 1 115 ? -11.897 -4.174 4.863 1.00 97.06 115 GLN A O 1
ATOM 865 N N . ILE A 1 116 ? -10.107 -3.733 6.142 1.00 97.06 116 ILE A N 1
ATOM 866 C CA . ILE A 1 116 ? -9.170 -3.596 5.015 1.00 97.06 116 ILE A CA 1
ATOM 867 C C . ILE A 1 116 ? -9.131 -4.899 4.205 1.00 97.06 116 ILE A C 1
ATOM 869 O O . ILE A 1 116 ? -9.205 -4.850 2.982 1.00 97.06 116 ILE A O 1
ATOM 873 N N . ALA A 1 117 ? -9.064 -6.057 4.869 1.00 97.50 117 ALA A N 1
ATOM 874 C CA . ALA A 1 117 ? -9.062 -7.352 4.192 1.00 97.50 117 ALA A CA 1
ATOM 875 C C . ALA A 1 117 ? -10.317 -7.557 3.327 1.00 97.50 117 ALA A C 1
ATOM 877 O O . ALA A 1 117 ? -10.193 -7.955 2.173 1.00 97.50 117 ALA A O 1
ATOM 878 N N . ASN A 1 118 ? -11.500 -7.236 3.861 1.00 97.31 118 ASN A N 1
ATOM 879 C CA . ASN A 1 118 ? -12.772 -7.373 3.146 1.00 97.31 118 ASN A CA 1
ATOM 880 C C . ASN A 1 118 ? -12.879 -6.428 1.939 1.00 97.31 118 ASN A C 1
ATOM 882 O O . ASN A 1 118 ? -13.354 -6.836 0.880 1.00 97.31 118 ASN A O 1
ATOM 886 N N . GLU A 1 119 ? -12.435 -5.176 2.081 1.00 96.94 119 GLU A N 1
ATOM 887 C CA . GLU A 1 119 ? -12.424 -4.203 0.979 1.00 96.94 119 GLU A CA 1
ATOM 888 C C . GLU A 1 119 ? -11.446 -4.622 -0.124 1.00 96.94 119 GLU A C 1
ATOM 890 O O . GLU A 1 119 ? -11.776 -4.579 -1.311 1.00 96.94 119 GLU A O 1
ATOM 895 N N . ILE A 1 120 ? -10.257 -5.096 0.264 1.00 97.06 120 ILE A N 1
ATOM 896 C CA . ILE A 1 120 ? -9.276 -5.649 -0.673 1.00 97.06 120 ILE A CA 1
ATOM 897 C C . ILE A 1 120 ? -9.867 -6.846 -1.411 1.00 97.06 120 ILE A C 1
ATOM 899 O O . ILE A 1 120 ? -9.761 -6.891 -2.629 1.00 97.06 120 ILE A O 1
ATOM 903 N N . ASP A 1 121 ? -10.500 -7.788 -0.711 1.00 96.94 121 ASP A N 1
ATOM 904 C CA . ASP A 1 121 ? -11.063 -8.988 -1.337 1.00 96.94 121 ASP A CA 1
ATOM 905 C C . ASP A 1 121 ? -12.212 -8.665 -2.300 1.00 96.94 121 ASP A C 1
ATOM 907 O O . ASP A 1 121 ? -12.306 -9.234 -3.386 1.00 96.94 121 ASP A O 1
ATOM 911 N N . SER A 1 122 ? -13.039 -7.680 -1.937 1.00 96.06 122 SER A N 1
ATOM 912 C CA . SER A 1 122 ? -14.144 -7.203 -2.775 1.00 96.06 122 SER A CA 1
ATOM 913 C C . SER A 1 122 ? -13.654 -6.590 -4.090 1.00 96.06 122 SER A C 1
ATOM 915 O O . SER A 1 122 ? -14.311 -6.734 -5.120 1.00 96.06 122 SER A O 1
ATOM 917 N N . ALA A 1 123 ? -12.500 -5.915 -4.073 1.00 94.56 123 ALA A N 1
ATOM 918 C CA . ALA A 1 123 ? -11.893 -5.317 -5.262 1.00 94.56 123 ALA A CA 1
ATOM 919 C C . ALA A 1 123 ? -10.949 -6.275 -6.016 1.00 94.56 123 ALA A C 1
ATOM 921 O O . ALA A 1 123 ? -10.802 -6.176 -7.234 1.00 94.56 123 ALA A O 1
ATOM 922 N N . PHE A 1 124 ? -10.310 -7.197 -5.298 1.00 93.81 124 PHE A N 1
ATOM 923 C CA . PHE A 1 124 ? -9.288 -8.121 -5.778 1.00 93.81 124 PHE A CA 1
ATOM 924 C C . PHE A 1 124 ? -9.531 -9.501 -5.155 1.00 93.81 124 PHE A C 1
ATOM 926 O O . PHE A 1 124 ? -8.955 -9.843 -4.124 1.00 93.81 124 PHE A O 1
ATOM 933 N N . MET A 1 125 ? -10.382 -10.300 -5.799 1.00 92.12 125 MET A N 1
ATOM 934 C CA . MET A 1 125 ? -10.802 -11.618 -5.309 1.00 92.12 125 MET A CA 1
ATOM 935 C C . MET A 1 125 ? -9.609 -12.498 -4.891 1.00 92.12 125 MET A C 1
ATOM 937 O O . MET A 1 125 ? -8.709 -12.755 -5.693 1.00 92.12 125 MET A O 1
ATOM 941 N N . GLY A 1 126 ? -9.604 -12.962 -3.638 1.00 90.00 126 GLY A N 1
ATOM 942 C CA . GLY A 1 126 ? -8.555 -13.801 -3.045 1.00 90.00 126 GLY A CA 1
ATOM 943 C C . GLY A 1 126 ? -7.365 -13.027 -2.459 1.00 90.00 126 GLY A C 1
ATOM 944 O O . GLY A 1 126 ? -6.522 -13.603 -1.762 1.00 90.00 126 GLY A O 1
ATOM 945 N N . ALA A 1 127 ? -7.268 -11.714 -2.688 1.00 95.38 127 ALA A N 1
ATOM 946 C CA . ALA A 1 127 ? -6.194 -10.894 -2.129 1.00 95.38 127 ALA A CA 1
ATOM 947 C C . ALA A 1 127 ? -6.404 -10.587 -0.637 1.00 95.38 127 ALA A C 1
ATOM 949 O O . ALA A 1 127 ? -5.420 -10.341 0.071 1.00 95.38 127 ALA A O 1
ATOM 950 N N . GLY A 1 128 ? -7.645 -10.644 -0.135 1.00 95.62 128 GLY A N 1
ATOM 951 C CA . GLY A 1 128 ? -7.945 -10.396 1.277 1.00 95.62 128 GLY A CA 1
ATOM 952 C C . GLY A 1 128 ? -7.325 -11.438 2.210 1.00 95.62 128 GLY A C 1
ATOM 953 O O . GLY A 1 128 ? -6.773 -11.090 3.259 1.00 95.62 128 GLY A O 1
ATOM 954 N N . GLU A 1 129 ? -7.329 -12.710 1.806 1.00 95.88 129 GLU A N 1
ATOM 955 C CA . GLU A 1 129 ? -6.676 -13.796 2.552 1.00 95.88 129 GLU A CA 1
ATOM 956 C C . GLU A 1 129 ? -5.159 -13.594 2.614 1.00 95.88 129 GLU A C 1
ATOM 958 O O . GLU A 1 129 ? -4.544 -13.704 3.678 1.00 95.88 129 GLU A O 1
ATOM 963 N N . THR A 1 130 ? -4.559 -13.219 1.482 1.00 96.31 130 THR A N 1
ATOM 964 C CA . THR A 1 130 ? -3.120 -12.944 1.387 1.00 96.31 130 THR A CA 1
ATOM 965 C C . THR A 1 130 ? -2.728 -11.761 2.272 1.00 96.31 130 THR A C 1
ATOM 967 O O . THR A 1 130 ? -1.764 -11.849 3.037 1.00 96.31 130 THR A O 1
ATOM 970 N N . PHE A 1 131 ? -3.498 -10.670 2.232 1.00 97.56 131 PHE A N 1
ATOM 971 C CA . PHE A 1 131 ? -3.319 -9.535 3.135 1.00 97.56 131 PHE A CA 1
ATOM 972 C C . PHE A 1 131 ? -3.417 -9.963 4.605 1.00 97.56 131 PHE A C 1
ATOM 974 O O . PHE A 1 131 ? -2.528 -9.648 5.395 1.00 97.56 131 PHE A O 1
ATOM 981 N N . SER A 1 132 ? -4.449 -10.726 4.970 1.00 96.69 132 SER A N 1
ATOM 982 C CA . SER A 1 132 ? -4.675 -11.200 6.343 1.00 96.69 132 SER A CA 1
ATOM 983 C C . SER A 1 132 ? -3.511 -12.060 6.850 1.00 96.69 132 SER A C 1
ATOM 985 O O . SER A 1 132 ? -3.053 -11.913 7.989 1.00 96.69 132 SER A O 1
ATOM 987 N N . ALA A 1 133 ? -2.965 -12.914 5.981 1.00 96.31 133 ALA A N 1
ATOM 988 C CA . ALA A 1 133 ? -1.793 -13.729 6.273 1.00 96.31 133 ALA A CA 1
ATOM 989 C C . ALA A 1 133 ? -0.525 -12.887 6.497 1.00 96.31 133 ALA A C 1
ATOM 991 O O . ALA A 1 133 ? 0.309 -13.252 7.326 1.00 96.31 133 ALA A O 1
ATOM 992 N N . PHE A 1 134 ? -0.364 -11.753 5.810 1.00 97.00 134 PHE A N 1
ATOM 993 C CA . PHE A 1 134 ? 0.716 -10.810 6.112 1.00 97.00 134 PHE A CA 1
ATOM 994 C C . PHE A 1 134 ? 0.448 -10.022 7.395 1.00 97.00 134 PHE A C 1
ATOM 996 O O . PHE A 1 134 ? 1.337 -9.923 8.238 1.00 97.00 134 PHE A O 1
ATOM 1003 N N . ALA A 1 135 ? -0.767 -9.509 7.586 1.00 95.69 135 ALA A N 1
ATOM 1004 C CA . ALA A 1 135 ? -1.119 -8.665 8.726 1.00 95.69 135 ALA A CA 1
ATOM 1005 C C . ALA A 1 135 ? -0.975 -9.408 10.062 1.00 95.69 135 ALA A C 1
ATOM 1007 O O . ALA A 1 135 ? -0.483 -8.839 11.037 1.00 95.69 135 ALA A O 1
ATOM 1008 N N . SER A 1 136 ? -1.313 -10.701 10.098 1.00 94.56 136 SER A N 1
ATOM 1009 C CA . SER A 1 136 ? -1.141 -11.545 11.290 1.00 94.56 136 SER A CA 1
ATOM 1010 C C . SER A 1 136 ? 0.319 -11.682 11.746 1.00 94.56 136 SER A C 1
ATOM 1012 O O . SER A 1 136 ? 0.565 -11.899 12.931 1.00 94.56 136 SER A O 1
ATOM 1014 N N . LYS A 1 137 ? 1.297 -11.496 10.847 1.00 94.06 137 LYS A N 1
ATOM 1015 C CA . LYS A 1 137 ? 2.732 -11.489 11.192 1.00 94.06 137 LYS A CA 1
ATOM 1016 C C . LYS A 1 137 ? 3.146 -10.223 11.937 1.00 94.06 137 LYS A C 1
ATOM 1018 O O . LYS A 1 137 ? 4.133 -10.252 12.667 1.00 94.06 137 LYS A O 1
ATOM 1023 N N . TYR A 1 138 ? 2.425 -9.124 11.721 1.00 90.44 138 TYR A N 1
ATOM 1024 C CA . TYR A 1 138 ? 2.735 -7.815 12.291 1.00 90.44 138 TYR A CA 1
ATOM 1025 C C . TYR A 1 138 ? 1.876 -7.481 13.510 1.00 90.44 138 TYR A C 1
ATOM 1027 O O . TYR A 1 138 ? 2.291 -6.665 14.328 1.00 90.44 138 TYR A O 1
ATOM 1035 N N . GLN A 1 139 ? 0.698 -8.097 13.662 1.00 81.19 139 GLN A N 1
ATOM 1036 C CA . GLN A 1 139 ? -0.131 -7.854 14.837 1.00 81.19 1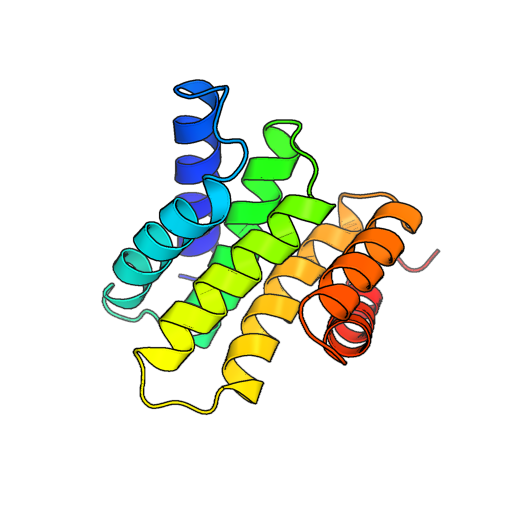39 GLN A CA 1
ATOM 1037 C C . GLN A 1 139 ? 0.607 -8.245 16.130 1.00 81.19 139 GLN A C 1
ATOM 1039 O O . GLN A 1 139 ? 1.187 -9.333 16.205 1.00 81.19 139 GLN A O 1
ATOM 1044 N N . PRO A 1 140 ? 0.554 -7.398 17.175 1.00 72.06 140 PRO A N 1
ATOM 1045 C CA . PRO A 1 140 ? 1.065 -7.763 18.486 1.00 72.06 140 PRO A CA 1
ATOM 1046 C C . PRO A 1 140 ? 0.376 -9.039 18.975 1.00 72.06 140 PRO A C 1
ATOM 1048 O O . PRO A 1 140 ? -0.859 -9.137 18.967 1.00 72.06 140 PRO A O 1
ATOM 1051 N N . LYS A 1 141 ? 1.181 -10.014 19.410 1.00 69.06 141 LYS A N 1
ATOM 1052 C CA . LYS A 1 141 ? 0.673 -11.167 20.151 1.00 69.06 141 LYS A CA 1
ATOM 1053 C C . LYS A 1 141 ? 0.146 -10.639 21.483 1.00 69.06 141 LYS A C 1
ATOM 1055 O O . LYS A 1 141 ? 0.921 -10.125 22.283 1.00 69.06 141 LYS A O 1
ATOM 1060 N N . SER A 1 142 ? -1.173 -10.685 21.631 1.00 58.97 142 SER A N 1
ATOM 1061 C CA . SER A 1 142 ? -1.882 -10.441 22.890 1.00 58.97 142 SER A CA 1
ATOM 1062 C C . SER A 1 142 ? -1.495 -11.467 23.941 1.00 58.97 142 SER A C 1
ATOM 1064 O O . SER A 1 142 ? -1.333 -12.642 23.536 1.00 58.97 142 SER A O 1
#

Foldseek 3Di:
DLVVLLQVLLVVLLVVCVVPVPCVVVLQVVLLVSLVVQCPDPPDDLLSNLQSNLLSNLNSCVVSVHLSLVNLLSNLNSQQVVVVVDPDDSVVSSLSNLLNSLLCLCVDDPVSLLSSLVSNCVNPPPVSVSSVVNNVVNHDDD